Protein AF-A0A920TSE1-F1 (afdb_monomer_lite)

Secondary structure (DSSP, 8-state):
-------------STT-----HHHHHHHHHHTT-SS-------SSSS---------HHIIIIIHHHHT-S-SS-----

Sequence (78 aa):
MIAEHNTISCETDGDSHIIDLTANVQETVADSGVNTGQAALLVHGSTAALSTLEFEPGLVKHDIPQCDGASSTSRCLL

Radius of gyration: 14.61 Å; chains: 1; bounding box: 32×19×42 Å

Foldseek 3Di:
DDDDDDDDDDDDPFLLQEDDCPVVVVVVVVVSVDPDDDDDDDDPDQQEEDDDDPPDCCCRPPVVSVVVDPDPDRRYYD

pLDDT: mean 83.8, std 15.92, range [38.75, 95.94]

Structure (mmCIF, N/CA/C/O backbone):
data_AF-A0A920TSE1-F1
#
_entry.id   AF-A0A920TSE1-F1
#
loop_
_atom_site.group_PDB
_atom_site.id
_atom_site.type_symbol
_atom_site.label_atom_id
_atom_site.label_alt_id
_atom_site.label_comp_id
_atom_site.label_asym_id
_atom_site.label_entity_id
_atom_site.label_seq_id
_atom_site.pdbx_PDB_ins_code
_atom_site.Cartn_x
_atom_site.Cartn_y
_atom_site.Cartn_z
_atom_site.occupancy
_atom_site.B_iso_or_equiv
_atom_site.auth_seq_id
_atom_site.auth_comp_id
_atom_site.auth_asym_id
_atom_site.auth_atom_id
_atom_site.pdbx_PDB_model_num
ATOM 1 N N . MET A 1 1 ? -8.331 4.525 23.798 1.00 74.44 1 MET A N 1
ATOM 2 C CA . MET A 1 1 ? -7.564 4.950 22.612 1.00 74.44 1 MET A CA 1
ATOM 3 C C . MET A 1 1 ? -6.645 3.796 22.281 1.00 74.44 1 MET A C 1
ATOM 5 O O . MET A 1 1 ? -5.806 3.478 23.111 1.00 74.44 1 MET A O 1
ATOM 9 N N . ILE A 1 2 ? -6.915 3.095 21.184 1.00 86.50 2 ILE A N 1
ATOM 10 C CA . ILE A 1 2 ? -6.115 1.952 20.732 1.00 86.50 2 ILE A CA 1
ATOM 11 C C . ILE A 1 2 ? -5.192 2.483 19.635 1.00 86.50 2 ILE A C 1
ATOM 13 O O . ILE A 1 2 ? -5.640 3.272 18.803 1.00 86.50 2 ILE A O 1
ATOM 17 N N . ALA A 1 3 ? -3.919 2.106 19.682 1.00 91.25 3 ALA A N 1
ATOM 18 C CA . ALA A 1 3 ? -2.942 2.400 18.647 1.00 91.25 3 ALA A CA 1
ATOM 19 C C . ALA A 1 3 ? -2.262 1.081 18.278 1.00 91.25 3 ALA A C 1
ATOM 21 O O . ALA A 1 3 ? -1.605 0.473 19.119 1.00 91.25 3 ALA A O 1
ATOM 22 N N . GLU A 1 4 ? -2.468 0.654 17.039 1.00 92.06 4 GLU A N 1
ATOM 23 C CA . GLU A 1 4 ? -1.903 -0.561 16.454 1.00 92.06 4 GLU A CA 1
ATOM 24 C C . GLU A 1 4 ? -0.840 -0.151 15.430 1.00 92.06 4 GLU A C 1
ATOM 26 O O . GLU A 1 4 ? -0.989 0.866 14.745 1.00 92.06 4 GLU A O 1
ATOM 31 N N . HIS A 1 5 ? 0.232 -0.932 15.318 1.00 94.62 5 HIS A N 1
ATOM 32 C CA . HIS A 1 5 ? 1.270 -0.716 14.316 1.00 94.62 5 HIS A CA 1
ATOM 33 C C . HIS A 1 5 ? 1.619 -2.036 13.641 1.00 94.62 5 HIS A C 1
ATOM 35 O O . HIS A 1 5 ? 2.009 -2.991 14.306 1.00 94.62 5 HIS A O 1
ATOM 41 N N . ASN A 1 6 ? 1.524 -2.051 12.315 1.00 94.81 6 ASN A N 1
ATOM 42 C CA . ASN A 1 6 ? 1.846 -3.194 11.476 1.00 94.81 6 ASN A CA 1
ATOM 43 C C . ASN A 1 6 ? 2.786 -2.752 10.356 1.00 94.81 6 ASN A C 1
ATOM 45 O O . ASN A 1 6 ? 2.750 -1.605 9.912 1.00 94.81 6 ASN A O 1
ATOM 49 N N . THR A 1 7 ? 3.643 -3.667 9.909 1.00 95.94 7 THR A N 1
ATOM 50 C CA . THR A 1 7 ? 4.587 -3.430 8.813 1.00 95.94 7 THR A CA 1
ATOM 51 C C . THR A 1 7 ? 4.247 -4.351 7.653 1.00 95.94 7 THR A C 1
ATOM 53 O O . THR A 1 7 ? 4.220 -5.568 7.817 1.00 95.94 7 THR A O 1
ATOM 56 N N . ILE A 1 8 ? 4.035 -3.767 6.475 1.00 94.81 8 ILE A N 1
ATOM 57 C CA . ILE A 1 8 ? 3.854 -4.497 5.218 1.00 94.81 8 ILE A CA 1
ATOM 58 C C . ILE A 1 8 ? 5.190 -4.449 4.475 1.00 94.81 8 ILE A C 1
ATOM 60 O 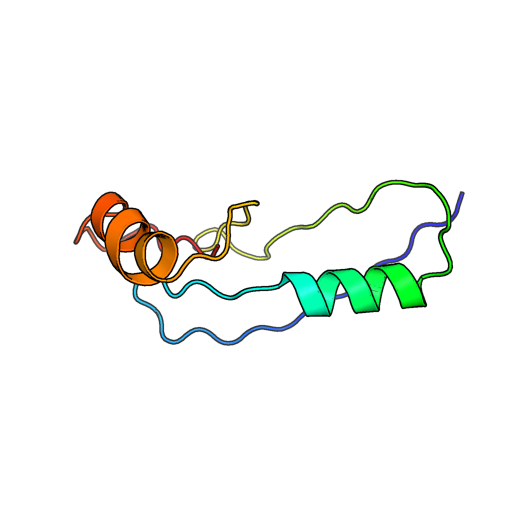O . ILE A 1 8 ? 5.738 -3.371 4.249 1.00 94.81 8 ILE A O 1
ATOM 64 N N . SER A 1 9 ? 5.736 -5.614 4.130 1.00 94.06 9 SER A N 1
ATOM 65 C CA . SER A 1 9 ? 6.983 -5.719 3.362 1.00 94.06 9 SER A CA 1
ATOM 66 C C . SER A 1 9 ? 6.661 -5.960 1.895 1.00 94.06 9 SER A C 1
ATOM 68 O O . SER A 1 9 ? 5.849 -6.828 1.587 1.00 94.06 9 SER A O 1
ATOM 70 N N . CYS A 1 10 ? 7.299 -5.200 1.007 1.00 90.88 10 CYS A N 1
ATOM 71 C CA . CYS A 1 10 ? 7.089 -5.282 -0.436 1.00 90.88 10 CYS A CA 1
ATOM 72 C C . CYS A 1 10 ? 8.440 -5.340 -1.144 1.00 90.88 10 CYS A C 1
ATOM 74 O O . CYS A 1 10 ? 9.386 -4.668 -0.730 1.00 90.88 10 CYS A O 1
ATOM 76 N N . GLU A 1 11 ? 8.513 -6.106 -2.225 1.00 90.81 11 GLU A N 1
ATOM 77 C CA . GLU A 1 11 ? 9.677 -6.155 -3.107 1.00 90.81 11 GLU A CA 1
ATOM 78 C C . GLU A 1 11 ? 9.320 -5.493 -4.436 1.00 90.81 11 GLU A C 1
ATOM 80 O O . GLU A 1 11 ? 8.218 -5.682 -4.950 1.00 90.81 11 GLU A O 1
ATOM 85 N N . THR A 1 12 ? 10.234 -4.688 -4.980 1.00 88.50 12 THR A N 1
ATOM 86 C CA . THR A 1 12 ? 10.027 -3.984 -6.249 1.00 88.50 12 THR A CA 1
ATOM 87 C C . THR A 1 12 ? 11.099 -4.371 -7.255 1.00 88.50 12 THR A C 1
ATOM 89 O O . THR A 1 12 ? 12.255 -4.579 -6.888 1.00 88.50 12 THR A O 1
ATOM 92 N N . ASP A 1 13 ? 10.731 -4.393 -8.535 1.00 86.00 13 ASP A N 1
ATOM 93 C CA . ASP A 1 13 ? 11.676 -4.628 -9.629 1.00 86.00 13 ASP A CA 1
ATOM 94 C C . ASP A 1 13 ? 12.439 -3.350 -10.045 1.00 86.00 13 ASP A C 1
ATOM 96 O O . ASP A 1 13 ? 13.285 -3.385 -10.936 1.00 86.00 13 ASP A O 1
ATOM 100 N N . GLY A 1 14 ? 12.186 -2.209 -9.390 1.00 82.12 14 GLY A N 1
ATOM 101 C CA . GLY A 1 14 ? 12.724 -0.902 -9.779 1.00 82.12 14 GLY A CA 1
ATOM 102 C C . GLY A 1 14 ? 11.846 -0.157 -10.793 1.00 82.12 14 GLY A C 1
ATOM 103 O O . GLY A 1 14 ? 10.654 -0.408 -10.872 1.00 82.12 14 GLY A O 1
ATOM 104 N N . ASP A 1 15 ? 12.421 0.825 -11.499 1.00 79.44 15 ASP A N 1
ATOM 105 C CA . ASP A 1 15 ? 11.820 1.534 -12.650 1.00 79.44 15 ASP A CA 1
ATOM 106 C C . ASP A 1 15 ? 10.349 1.982 -12.507 1.00 79.44 15 ASP A C 1
ATOM 108 O O . ASP A 1 15 ? 9.519 1.723 -13.375 1.00 79.44 15 ASP A O 1
ATOM 112 N N . SER A 1 16 ? 10.032 2.675 -11.406 1.00 80.50 16 SER A N 1
ATOM 113 C CA . SER A 1 16 ? 8.667 3.123 -11.069 1.00 80.50 16 SER A CA 1
ATOM 114 C C . SER A 1 16 ? 7.646 1.974 -11.036 1.00 80.50 16 SER A C 1
ATOM 116 O O . SER A 1 16 ? 6.507 2.126 -11.469 1.00 80.50 16 SER A O 1
ATOM 118 N N . HIS A 1 17 ? 8.049 0.806 -10.521 1.00 87.06 17 HIS A N 1
ATOM 119 C CA . HIS A 1 17 ? 7.133 -0.295 -10.242 1.00 87.06 17 HIS A CA 1
ATOM 120 C C . HIS A 1 17 ? 6.094 0.117 -9.192 1.00 87.06 17 HIS A C 1
ATOM 122 O O . HIS A 1 17 ? 6.437 0.520 -8.079 1.00 87.06 17 HIS A O 1
ATOM 128 N N . ILE A 1 18 ? 4.826 -0.018 -9.570 1.00 89.38 18 ILE A N 1
ATOM 129 C CA . ILE A 1 18 ? 3.653 0.314 -8.762 1.00 89.38 18 ILE A CA 1
ATOM 130 C C . ILE A 1 18 ? 3.077 -0.983 -8.201 1.00 89.38 18 ILE A C 1
ATOM 132 O O . ILE A 1 18 ? 2.876 -1.944 -8.948 1.00 89.38 18 ILE A O 1
ATOM 136 N N . ILE A 1 19 ? 2.793 -1.004 -6.901 1.00 91.25 19 ILE A N 1
ATOM 137 C CA . ILE A 1 19 ? 2.301 -2.184 -6.190 1.00 91.25 19 ILE A CA 1
ATOM 138 C C . ILE A 1 19 ? 0.972 -1.838 -5.531 1.00 91.25 19 ILE A C 1
ATOM 140 O O . ILE A 1 19 ? 0.891 -0.949 -4.692 1.00 91.25 19 ILE A O 1
ATOM 144 N N . ASP A 1 20 ? -0.078 -2.589 -5.859 1.00 92.88 20 ASP A N 1
ATOM 145 C CA . ASP A 1 20 ? -1.366 -2.422 -5.190 1.00 92.88 20 ASP A CA 1
ATOM 146 C C . ASP A 1 20 ? -1.317 -2.962 -3.751 1.00 92.88 20 ASP A C 1
ATOM 148 O O . ASP A 1 20 ? -1.337 -4.172 -3.524 1.00 92.88 20 ASP A O 1
ATOM 152 N N . LEU A 1 21 ? -1.286 -2.057 -2.770 1.00 94.12 21 LEU A N 1
ATOM 153 C CA . LEU A 1 21 ? -1.322 -2.392 -1.341 1.00 94.12 21 LEU A CA 1
ATOM 154 C C . LEU A 1 21 ? -2.743 -2.508 -0.774 1.00 94.12 21 LEU A C 1
ATOM 156 O O . LEU A 1 21 ? -2.904 -2.772 0.420 1.00 94.12 21 LEU A O 1
ATOM 160 N N . THR A 1 22 ? -3.784 -2.315 -1.589 1.00 93.94 22 THR A N 1
ATOM 161 C CA . THR A 1 22 ? -5.175 -2.216 -1.123 1.00 93.94 22 THR A CA 1
ATOM 162 C C . THR A 1 22 ? -5.597 -3.439 -0.313 1.00 93.94 22 THR A C 1
ATOM 164 O O . THR A 1 22 ? -6.134 -3.290 0.786 1.00 93.94 22 THR A O 1
ATOM 167 N N . ALA A 1 23 ? -5.318 -4.646 -0.811 1.00 95.00 23 ALA A N 1
ATOM 168 C CA . ALA A 1 23 ? -5.685 -5.886 -0.128 1.00 95.00 23 ALA A CA 1
ATOM 169 C C . ALA A 1 23 ? -4.944 -6.051 1.210 1.00 9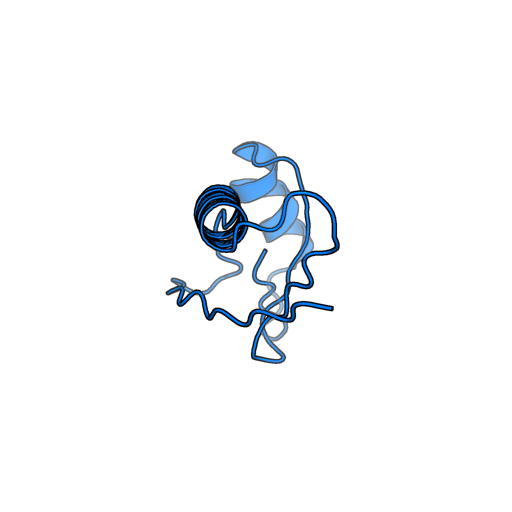5.00 23 ALA A C 1
ATOM 171 O O . ALA A 1 23 ? -5.572 -6.338 2.228 1.00 95.00 23 ALA A O 1
ATOM 172 N N . ASN A 1 24 ? -3.632 -5.793 1.236 1.00 95.12 24 ASN A N 1
ATOM 173 C CA . ASN A 1 24 ? -2.820 -5.906 2.451 1.00 95.12 24 ASN A CA 1
ATOM 174 C C . ASN A 1 24 ? -3.264 -4.914 3.535 1.00 95.12 24 ASN A C 1
ATOM 176 O O . ASN A 1 24 ? -3.311 -5.248 4.720 1.00 95.12 24 ASN A O 1
ATOM 180 N N . VAL A 1 25 ? -3.609 -3.689 3.136 1.00 94.81 25 VAL A N 1
ATOM 181 C CA . VAL A 1 25 ? -4.098 -2.655 4.054 1.00 94.81 25 VAL A CA 1
ATOM 182 C C . VAL A 1 25 ? -5.485 -3.017 4.582 1.00 94.81 25 VAL A C 1
ATOM 184 O O . VAL A 1 25 ? -5.726 -2.872 5.778 1.00 94.81 25 VAL A O 1
ATOM 187 N N . GLN A 1 26 ? -6.385 -3.518 3.729 1.00 95.19 26 GLN A N 1
ATOM 188 C CA . GLN A 1 26 ? -7.717 -3.964 4.151 1.00 95.19 26 GLN A CA 1
ATOM 189 C C . GLN A 1 26 ? -7.646 -5.102 5.171 1.00 95.19 26 GLN A C 1
ATOM 191 O O . GLN A 1 26 ? -8.330 -5.033 6.190 1.00 95.19 26 GLN A O 1
ATOM 196 N N . GLU A 1 27 ? -6.797 -6.102 4.929 1.00 95.69 27 GLU A N 1
ATOM 197 C CA . GLU A 1 27 ? -6.557 -7.209 5.861 1.00 95.69 27 GLU A CA 1
ATOM 198 C C . GLU A 1 27 ? -6.024 -6.689 7.204 1.00 95.69 27 GLU A C 1
ATOM 200 O O . GLU A 1 27 ? -6.618 -6.935 8.250 1.00 95.69 27 GLU A O 1
ATOM 205 N N . THR A 1 28 ? -4.994 -5.838 7.168 1.00 94.94 28 THR A N 1
ATOM 206 C CA . THR A 1 28 ? -4.398 -5.238 8.374 1.00 94.94 28 THR A CA 1
ATOM 207 C C . THR A 1 28 ? -5.415 -4.434 9.195 1.00 94.94 28 THR A C 1
ATOM 209 O O . THR A 1 28 ? -5.415 -4.477 10.428 1.00 94.94 28 THR A O 1
ATOM 212 N N . VAL A 1 29 ? -6.287 -3.668 8.531 1.00 94.75 29 VAL A N 1
ATOM 213 C CA . VAL A 1 29 ? -7.334 -2.887 9.204 1.00 94.75 29 VAL A CA 1
ATOM 214 C C . VAL A 1 29 ? -8.413 -3.804 9.780 1.00 94.75 29 VAL A C 1
ATOM 216 O O . VAL A 1 29 ? -8.845 -3.569 10.909 1.00 94.75 29 VAL A O 1
ATOM 219 N N . ALA A 1 30 ? -8.825 -4.849 9.060 1.00 94.44 30 ALA A N 1
ATOM 220 C CA . ALA A 1 30 ? -9.806 -5.816 9.549 1.00 94.44 30 ALA A CA 1
ATOM 221 C C . ALA A 1 30 ? -9.306 -6.544 10.809 1.00 94.44 30 ALA A C 1
ATOM 223 O O . ALA A 1 30 ? -10.038 -6.632 11.798 1.00 94.44 30 ALA A O 1
ATOM 224 N N . ASP A 1 31 ? -8.040 -6.963 10.811 1.00 95.00 31 ASP A N 1
ATOM 225 C CA . ASP A 1 31 ? -7.411 -7.678 11.925 1.00 95.00 31 ASP A CA 1
ATOM 226 C C . ASP A 1 31 ? -7.219 -6.805 13.173 1.00 95.00 31 ASP A C 1
ATOM 228 O O . ASP A 1 31 ? -7.211 -7.312 14.294 1.00 95.00 31 ASP A O 1
ATOM 232 N N . SER A 1 32 ? -7.138 -5.479 13.010 1.00 93.50 32 SER A N 1
ATOM 233 C CA . SER A 1 32 ? -7.013 -4.542 14.136 1.00 93.50 32 SER A CA 1
ATOM 234 C C . SER A 1 32 ? -8.243 -4.508 15.059 1.00 93.50 32 SER A C 1
ATOM 236 O O . SER A 1 32 ? -8.174 -3.985 16.172 1.00 93.50 32 SER A O 1
ATOM 238 N N . GLY A 1 33 ? -9.403 -4.991 14.593 1.00 91.94 33 GLY A N 1
ATOM 239 C CA . GLY A 1 33 ? -10.673 -4.906 15.324 1.00 91.94 33 GLY A CA 1
ATOM 240 C C . GLY A 1 33 ? -11.203 -3.476 15.525 1.00 91.94 33 GLY A C 1
ATOM 241 O O . GLY A 1 33 ? -12.193 -3.274 16.237 1.00 91.94 33 GLY A O 1
ATOM 242 N N . VAL A 1 34 ? -10.576 -2.464 14.913 1.00 92.06 34 VAL A N 1
ATOM 243 C CA . VAL A 1 34 ? -10.989 -1.059 15.007 1.00 92.06 34 VAL A CA 1
ATOM 244 C C . VAL A 1 34 ? -12.167 -0.798 14.067 1.00 92.06 34 VAL A C 1
ATOM 246 O O . VAL A 1 34 ? -12.011 -0.701 12.856 1.00 92.06 34 VAL A O 1
ATOM 249 N N . ASN A 1 35 ? -13.362 -0.608 14.632 1.00 91.81 35 ASN A N 1
ATOM 250 C CA . ASN A 1 35 ? -14.567 -0.319 13.841 1.00 91.81 35 ASN A CA 1
ATOM 251 C C . ASN A 1 35 ? -14.659 1.145 13.362 1.00 91.81 35 ASN A C 1
ATOM 253 O O . ASN A 1 35 ? -15.360 1.463 12.405 1.00 91.81 35 ASN A O 1
ATOM 257 N N . THR A 1 36 ? -14.016 2.086 14.057 1.00 94.75 36 THR A N 1
ATOM 258 C CA . THR A 1 36 ? -14.028 3.512 13.690 1.00 94.75 36 THR A CA 1
ATOM 259 C C . THR A 1 36 ? -12.743 4.173 14.169 1.00 94.75 36 THR A C 1
ATOM 261 O O . THR A 1 36 ? -12.425 4.124 15.357 1.00 94.75 36 THR A O 1
ATOM 264 N N . GLY A 1 37 ? -12.008 4.797 13.250 1.00 93.31 37 GLY A N 1
ATOM 265 C CA . GLY A 1 37 ? -10.709 5.398 13.535 1.00 93.31 37 GLY A CA 1
ATOM 266 C C . GLY A 1 37 ? -10.049 5.971 12.285 1.00 93.31 37 GLY A C 1
ATOM 267 O O . GLY A 1 37 ? -10.724 6.301 11.312 1.00 93.31 37 GLY A O 1
ATOM 268 N N . GLN A 1 38 ? -8.724 6.093 12.328 1.00 94.38 38 GLN A N 1
ATOM 269 C CA . GLN A 1 38 ? -7.895 6.540 11.211 1.00 94.38 38 GLN A C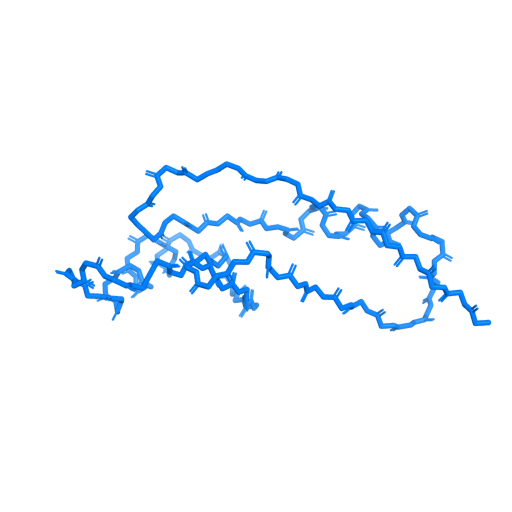A 1
ATOM 270 C C . GLN A 1 38 ? -6.764 5.536 10.993 1.00 94.38 38 GLN A C 1
ATOM 272 O O . GLN A 1 38 ? -6.153 5.083 11.959 1.00 94.38 38 GLN A O 1
ATOM 277 N N . ALA A 1 39 ? -6.475 5.225 9.731 1.00 94.19 39 ALA A N 1
ATOM 278 C CA . ALA A 1 39 ? -5.289 4.479 9.334 1.00 94.19 39 ALA A CA 1
ATOM 279 C C . ALA A 1 39 ? -4.267 5.464 8.756 1.00 94.19 39 ALA A C 1
ATOM 281 O O . ALA A 1 39 ? -4.584 6.225 7.842 1.00 94.19 39 ALA A O 1
ATOM 282 N N . ALA A 1 40 ? -3.056 5.462 9.307 1.00 95.06 40 ALA A N 1
ATOM 283 C CA . ALA A 1 40 ? -1.938 6.241 8.794 1.00 95.06 40 ALA A CA 1
ATOM 284 C C . ALA A 1 40 ? -0.928 5.279 8.174 1.00 95.06 40 ALA A C 1
ATOM 286 O O . ALA A 1 40 ? -0.395 4.411 8.862 1.00 95.06 40 ALA A O 1
ATOM 287 N N . LEU A 1 41 ? -0.688 5.431 6.877 1.00 94.88 41 LEU A N 1
ATOM 288 C CA . LEU A 1 41 ? 0.277 4.627 6.145 1.00 94.88 41 LEU A CA 1
ATOM 289 C C . LEU A 1 41 ? 1.512 5.485 5.880 1.00 94.88 41 LEU A C 1
ATOM 291 O O . LEU A 1 41 ? 1.399 6.644 5.478 1.00 94.88 41 LEU A O 1
ATOM 295 N N . LEU A 1 42 ? 2.688 4.916 6.131 1.00 94.00 42 LEU A N 1
ATOM 296 C CA . LEU A 1 42 ? 3.971 5.580 5.948 1.00 94.00 42 LEU A CA 1
ATOM 297 C C . LEU A 1 42 ? 4.899 4.649 5.181 1.00 94.00 42 LEU A C 1
ATOM 299 O O . LEU A 1 42 ? 5.009 3.470 5.513 1.00 94.00 42 LEU A O 1
ATOM 303 N N . VAL A 1 43 ? 5.589 5.195 4.183 1.00 92.44 43 VAL A N 1
ATOM 304 C CA . VAL A 1 43 ? 6.621 4.465 3.454 1.00 92.44 43 VAL A CA 1
ATOM 305 C C . VAL A 1 43 ? 7.985 4.712 4.092 1.00 92.44 43 VAL A C 1
ATOM 307 O O . VAL A 1 43 ? 8.355 5.845 4.405 1.00 92.44 43 VAL A O 1
ATOM 310 N N . HIS A 1 44 ? 8.739 3.641 4.323 1.00 89.88 44 HIS A N 1
ATOM 311 C CA . HIS A 1 44 ? 10.090 3.732 4.866 1.00 89.88 44 HIS A CA 1
ATOM 312 C C . HIS A 1 44 ? 11.092 3.964 3.728 1.00 89.88 44 HIS A C 1
ATOM 314 O O . HIS A 1 44 ? 11.495 3.026 3.048 1.00 89.88 44 HIS A O 1
ATOM 320 N N . GLY A 1 45 ? 11.509 5.215 3.528 1.00 86.25 45 GLY A N 1
ATOM 321 C CA . GLY A 1 45 ? 12.538 5.586 2.550 1.00 86.25 45 GLY A CA 1
ATOM 322 C C . GLY A 1 45 ? 12.221 6.888 1.817 1.00 86.25 45 GLY A C 1
ATOM 323 O O . GLY A 1 45 ? 11.090 7.355 1.826 1.00 86.25 45 GLY A O 1
ATOM 324 N N . SER A 1 46 ? 13.233 7.489 1.185 1.00 85.75 46 SER A N 1
ATOM 325 C CA . SER A 1 46 ? 13.084 8.734 0.409 1.00 85.75 46 SER A CA 1
ATOM 326 C C . SER A 1 46 ? 12.872 8.504 -1.091 1.00 85.75 46 SER A C 1
ATOM 328 O O . SER A 1 46 ? 12.653 9.451 -1.836 1.00 85.75 46 SER A O 1
ATOM 330 N N . THR A 1 47 ? 13.014 7.260 -1.547 1.00 86.31 47 THR A N 1
A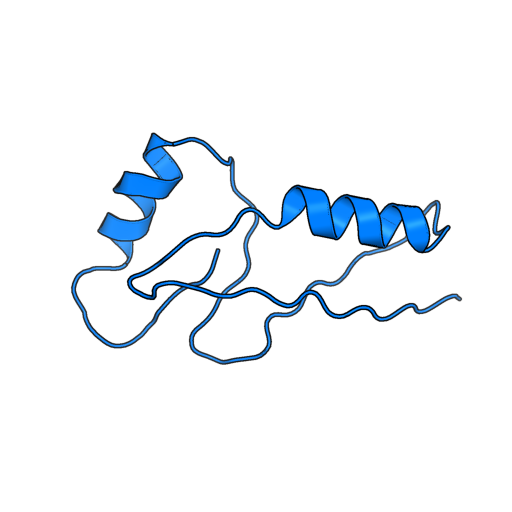TOM 331 C CA . THR A 1 47 ? 12.903 6.838 -2.953 1.00 86.31 47 THR A CA 1
ATOM 332 C C . THR A 1 47 ? 11.709 5.910 -3.129 1.00 86.31 47 THR A C 1
ATOM 334 O O . THR A 1 47 ? 11.815 4.862 -3.761 1.00 86.31 47 THR A O 1
ATOM 337 N N . ALA A 1 48 ? 10.628 6.239 -2.441 1.00 88.31 48 ALA A N 1
ATOM 338 C CA . ALA A 1 48 ? 9.366 5.542 -2.464 1.00 88.31 48 ALA A CA 1
ATOM 339 C C . ALA A 1 48 ? 8.299 6.579 -2.111 1.00 88.31 48 ALA A C 1
ATOM 341 O O . ALA A 1 48 ? 8.578 7.520 -1.363 1.00 88.31 48 ALA A O 1
ATOM 342 N N . ALA A 1 49 ? 7.097 6.426 -2.644 1.00 88.25 49 ALA A N 1
ATOM 343 C CA . ALA A 1 49 ? 5.971 7.260 -2.282 1.00 88.25 49 ALA A CA 1
ATOM 344 C C . ALA A 1 49 ? 4.815 6.344 -1.863 1.00 88.25 49 ALA A C 1
ATOM 346 O O . ALA A 1 49 ? 4.950 5.122 -1.803 1.00 88.25 49 ALA A O 1
ATOM 347 N N . LEU A 1 50 ? 3.708 6.956 -1.478 1.00 91.81 50 LEU A N 1
ATOM 348 C CA . LEU A 1 50 ? 2.451 6.271 -1.262 1.00 91.81 50 LEU A CA 1
ATOM 349 C C . LEU A 1 50 ? 1.365 7.243 -1.697 1.00 91.81 50 LEU A C 1
ATOM 351 O O . LEU A 1 50 ? 1.360 8.396 -1.261 1.00 91.81 50 LEU A O 1
ATOM 355 N N . SER A 1 51 ? 0.451 6.792 -2.542 1.00 91.19 51 SER A N 1
ATOM 356 C CA . SER A 1 51 ? -0.741 7.560 -2.882 1.00 91.19 51 SER A CA 1
ATOM 357 C C . SER A 1 51 ? -1.923 6.628 -3.031 1.00 91.19 51 SER A C 1
ATOM 359 O O . SER A 1 51 ? -1.798 5.410 -3.090 1.00 91.19 51 SER A O 1
ATOM 361 N N . THR A 1 52 ? -3.092 7.236 -3.117 1.00 91.44 52 THR A N 1
ATOM 362 C CA . THR A 1 52 ? -4.300 6.576 -3.573 1.00 91.44 52 THR A CA 1
ATOM 363 C C . THR A 1 52 ? -4.539 6.959 -5.030 1.00 91.44 52 THR A C 1
ATOM 365 O O . THR A 1 52 ? -4.383 8.119 -5.417 1.00 91.44 52 THR A O 1
ATOM 368 N N . LEU A 1 53 ? -4.887 5.975 -5.852 1.00 89.88 53 LEU A N 1
ATOM 369 C CA . LEU A 1 53 ? -5.305 6.149 -7.241 1.00 89.88 53 LEU A CA 1
ATOM 370 C C . LEU A 1 53 ? -6.211 4.984 -7.645 1.00 89.88 53 LEU A C 1
ATOM 372 O O . LEU A 1 53 ? -6.332 3.997 -6.921 1.00 89.88 53 LEU A O 1
ATOM 376 N N . GLU A 1 54 ? -6.851 5.100 -8.802 1.00 88.44 54 GLU A N 1
ATOM 377 C CA . GLU A 1 54 ? -7.543 3.971 -9.413 1.00 88.44 54 GLU A CA 1
ATOM 378 C C . GLU A 1 54 ? -6.518 2.988 -9.988 1.00 88.44 54 GLU A C 1
ATOM 380 O O . GLU A 1 54 ? -5.660 3.378 -10.775 1.00 88.44 54 GLU A O 1
ATOM 385 N N . PHE A 1 55 ? -6.599 1.708 -9.622 1.00 85.31 55 PHE A N 1
ATOM 386 C CA . PHE A 1 55 ? -5.682 0.698 -10.150 1.00 85.31 55 PHE A CA 1
ATOM 387 C C . PHE A 1 55 ? -6.136 0.211 -11.537 1.00 85.31 55 PHE A C 1
ATOM 389 O O . PHE A 1 55 ? -6.596 -0.917 -11.716 1.00 85.31 55 PHE A O 1
ATOM 396 N N . GLU A 1 56 ? -6.042 1.098 -12.528 1.00 89.88 56 GLU A N 1
ATOM 397 C CA . GLU A 1 56 ? -6.381 0.816 -13.923 1.00 89.88 56 GLU A CA 1
ATOM 398 C C . GLU A 1 56 ? -5.098 0.529 -14.734 1.00 89.88 56 GLU A C 1
ATOM 400 O O . GLU A 1 56 ? -4.103 1.248 -14.591 1.00 89.88 56 GLU A O 1
ATOM 405 N N . PRO A 1 57 ? -5.060 -0.531 -15.569 1.00 87.25 57 PRO A N 1
ATOM 406 C CA . PRO A 1 57 ? -3.838 -0.941 -16.258 1.00 87.25 57 PRO A CA 1
ATOM 407 C C . PRO A 1 57 ? -3.163 0.136 -17.115 1.00 87.25 57 PRO A C 1
ATOM 409 O O . PRO A 1 57 ? -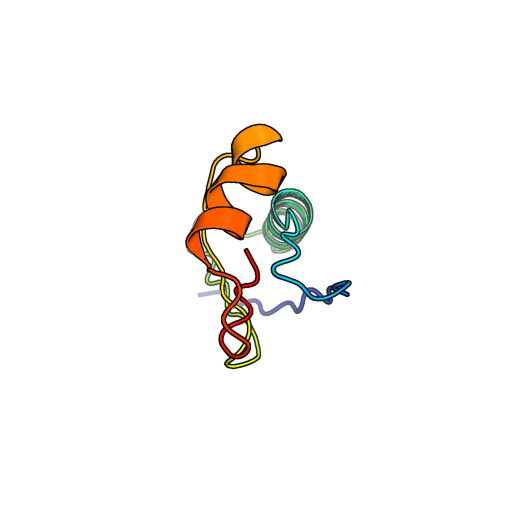1.937 0.126 -17.205 1.00 87.25 57 PRO A O 1
ATOM 412 N N . GLY A 1 58 ? -3.920 1.028 -17.756 1.00 88.50 58 GLY A N 1
ATOM 413 C CA . GLY A 1 58 ? -3.385 2.133 -18.547 1.00 88.50 58 GLY A CA 1
ATOM 414 C C . GLY A 1 58 ? -2.684 3.172 -17.677 1.00 88.50 58 GLY A C 1
ATOM 415 O O . GLY A 1 58 ? -1.528 3.511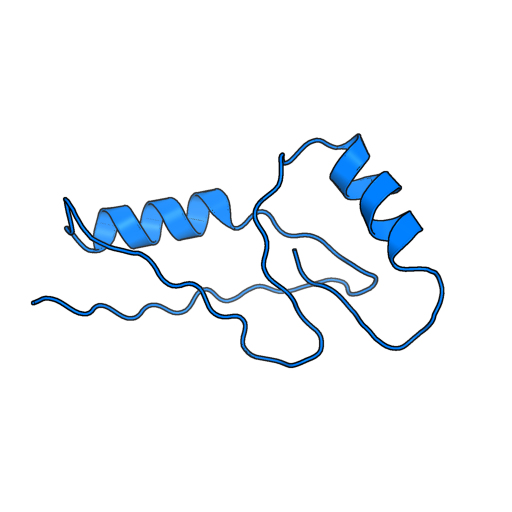 -17.944 1.00 88.50 58 GLY A O 1
ATOM 416 N N . LEU A 1 59 ? -3.327 3.578 -16.581 1.00 86.94 59 LEU A N 1
ATOM 417 C CA . LEU A 1 59 ? -2.753 4.526 -15.621 1.00 86.94 59 LEU A CA 1
ATOM 418 C C . LEU A 1 59 ? -1.446 3.989 -15.016 1.00 86.94 59 LEU A C 1
ATOM 420 O O . LEU A 1 59 ? -0.428 4.682 -14.990 1.00 86.94 59 LEU A O 1
ATOM 424 N N . VAL A 1 60 ? -1.460 2.725 -14.583 1.00 88.44 60 VAL A N 1
ATOM 425 C CA . VAL A 1 60 ? -0.339 2.082 -13.882 1.00 88.44 60 VAL A CA 1
ATOM 426 C C . VAL A 1 60 ? 0.833 1.763 -14.818 1.00 88.44 60 VAL A C 1
ATOM 428 O O . VAL A 1 60 ? 1.989 1.902 -14.428 1.00 88.44 60 VAL A O 1
ATOM 431 N N . LYS A 1 61 ? 0.571 1.326 -16.056 1.00 85.44 61 LYS A N 1
ATOM 432 C CA . LYS A 1 61 ? 1.635 0.870 -16.973 1.00 85.44 61 LYS A CA 1
ATOM 433 C C . LYS A 1 61 ? 2.152 1.950 -17.914 1.00 85.44 61 LYS A C 1
ATOM 435 O O . LYS A 1 61 ? 3.229 1.770 -18.485 1.00 85.44 61 LYS A O 1
ATOM 440 N N . HIS A 1 62 ? 1.393 3.021 -18.132 1.00 85.00 62 HIS A N 1
ATOM 441 C CA . HIS A 1 62 ? 1.718 4.025 -19.142 1.00 85.00 62 HIS A CA 1
ATOM 442 C C . HIS A 1 62 ? 1.769 5.427 -18.554 1.00 85.00 62 HIS A C 1
ATOM 444 O O . HIS A 1 62 ? 2.835 6.038 -18.573 1.00 85.00 62 HIS A O 1
ATOM 450 N N . ASP A 1 63 ? 0.665 5.917 -17.996 1.00 86.44 63 ASP A N 1
ATOM 451 C CA . ASP A 1 63 ? 0.541 7.338 -17.666 1.00 86.44 63 ASP A CA 1
ATOM 452 C C . ASP A 1 63 ? 1.478 7.758 -16.526 1.00 86.44 63 ASP A C 1
ATOM 454 O O . ASP A 1 63 ? 2.204 8.748 -16.655 1.00 86.44 63 ASP A O 1
ATOM 458 N N . ILE A 1 64 ? 1.510 6.990 -15.429 1.00 85.06 64 ILE A N 1
ATOM 459 C CA . ILE A 1 64 ? 2.387 7.292 -14.292 1.00 85.06 64 ILE A CA 1
ATOM 460 C C . ILE A 1 64 ? 3.870 7.096 -14.654 1.00 85.06 64 ILE A C 1
ATOM 462 O O . ILE A 1 64 ? 4.629 8.059 -14.506 1.00 85.06 64 ILE A O 1
ATOM 466 N N . PRO A 1 65 ? 4.310 5.940 -15.199 1.00 82.00 65 PRO A N 1
ATOM 467 C CA . PRO A 1 65 ? 5.718 5.762 -15.562 1.00 82.00 65 PRO A CA 1
ATOM 468 C C . PRO A 1 65 ? 6.215 6.776 -16.604 1.00 82.00 65 PRO A C 1
ATOM 470 O O . PRO A 1 65 ? 7.390 7.140 -16.610 1.00 82.00 65 PRO A O 1
ATOM 473 N N . GLN A 1 66 ? 5.337 7.263 -17.490 1.00 79.94 66 GLN A N 1
ATOM 474 C CA . GLN A 1 66 ? 5.687 8.290 -18.472 1.00 79.94 66 GLN A CA 1
ATOM 475 C C . GLN A 1 66 ? 5.869 9.679 -17.839 1.00 79.94 66 GLN A C 1
ATOM 477 O O . GLN A 1 66 ? 6.726 10.442 -18.295 1.00 79.94 66 GLN A O 1
ATOM 482 N N . CYS A 1 67 ? 5.093 10.016 -16.805 1.00 69.75 67 CYS A N 1
ATOM 483 C CA . CYS A 1 67 ? 5.195 11.297 -16.101 1.00 69.75 67 CYS A CA 1
ATOM 484 C C . CYS A 1 67 ? 6.460 11.411 -15.241 1.00 69.75 67 CYS A C 1
ATOM 486 O O . CYS A 1 67 ? 7.016 12.505 -15.140 1.00 69.75 67 CYS A O 1
ATOM 488 N N . ASP A 1 68 ? 6.942 10.301 -14.675 1.00 63.00 68 ASP A N 1
ATOM 489 C CA . ASP A 1 68 ? 8.153 10.285 -13.838 1.00 63.00 68 ASP A CA 1
ATOM 490 C C . ASP A 1 68 ? 9.436 10.612 -14.625 1.00 63.00 68 ASP A C 1
ATOM 492 O O . ASP A 1 68 ? 10.442 11.021 -14.042 1.00 63.00 68 ASP A O 1
ATOM 496 N N . GLY A 1 69 ? 9.389 10.524 -15.961 1.00 52.16 69 GLY A N 1
ATOM 497 C CA . GLY A 1 69 ? 10.490 10.870 -16.852 1.00 52.16 69 GLY A CA 1
ATOM 498 C C . GLY A 1 69 ? 11.679 9.912 -16.721 1.00 52.16 69 GLY A C 1
ATOM 499 O O . GLY A 1 69 ? 12.017 9.407 -15.657 1.00 52.16 69 GLY A O 1
ATOM 500 N N . ALA A 1 70 ? 12.393 9.672 -17.818 1.00 46.41 70 ALA A N 1
ATOM 501 C CA . ALA A 1 70 ? 13.616 8.861 -17.849 1.00 46.41 70 ALA A CA 1
ATOM 502 C C . ALA A 1 70 ? 14.821 9.550 -17.148 1.00 46.41 70 ALA A C 1
ATOM 504 O O . ALA A 1 70 ? 15.914 9.650 -17.702 1.00 46.41 70 ALA A O 1
ATOM 505 N N . SER A 1 71 ? 14.619 10.080 -15.940 1.00 40.88 71 SER A N 1
ATOM 506 C CA . SER A 1 71 ? 15.536 10.912 -15.165 1.00 40.88 71 SER A CA 1
ATOM 507 C C . SER A 1 71 ? 15.787 10.270 -13.790 1.00 40.88 71 SER A C 1
ATOM 509 O O . SER A 1 71 ? 15.237 10.682 -12.776 1.00 40.88 71 SER A O 1
ATOM 511 N N . SER A 1 72 ? 16.627 9.231 -13.804 1.00 43.50 72 SER A N 1
ATOM 512 C CA . SER A 1 72 ? 17.542 8.656 -12.790 1.00 43.50 72 SER A CA 1
ATOM 513 C C . SER A 1 72 ? 17.370 8.807 -11.253 1.00 43.50 72 SER A C 1
ATOM 515 O O . SER A 1 72 ? 18.124 8.119 -10.559 1.00 43.50 72 SER A O 1
ATOM 517 N N . THR A 1 73 ? 16.501 9.623 -10.643 1.00 41.53 73 THR A N 1
ATOM 518 C CA . THR A 1 73 ? 16.699 9.953 -9.207 1.00 41.53 73 THR A CA 1
ATOM 519 C C . THR A 1 73 ? 15.465 10.174 -8.330 1.00 41.53 73 THR A C 1
ATOM 521 O O . THR A 1 73 ? 15.612 10.623 -7.196 1.00 41.53 73 THR A O 1
ATOM 524 N N . SER A 1 74 ? 14.254 9.806 -8.740 1.00 40.84 74 SER A N 1
ATOM 525 C CA . SER A 1 74 ? 13.118 9.741 -7.803 1.00 40.84 74 SER A CA 1
ATOM 526 C C . SER A 1 74 ? 12.205 8.589 -8.184 1.00 40.84 74 SER A C 1
ATOM 528 O O . SER A 1 74 ? 11.353 8.716 -9.046 1.00 40.84 74 SER A O 1
ATOM 530 N N . ARG A 1 75 ? 12.465 7.421 -7.588 1.00 49.06 75 ARG A N 1
ATOM 531 C CA . ARG A 1 75 ? 11.660 6.216 -7.794 1.00 49.06 75 ARG A CA 1
ATOM 532 C C . ARG A 1 75 ? 10.429 6.359 -6.900 1.00 49.06 75 ARG A C 1
ATOM 534 O O . ARG A 1 75 ? 10.543 6.215 -5.693 1.00 49.06 75 ARG A O 1
ATOM 541 N N . CYS A 1 76 ? 9.290 6.755 -7.449 1.00 38.75 76 CYS A N 1
ATOM 542 C CA . CYS A 1 76 ? 8.033 6.729 -6.711 1.00 38.75 76 CYS A CA 1
ATOM 543 C C . CYS A 1 76 ? 7.550 5.278 -6.662 1.00 38.75 76 CYS A C 1
ATOM 545 O O . CYS A 1 76 ? 7.330 4.655 -7.693 1.00 38.75 76 CYS A O 1
ATOM 547 N N . LEU A 1 77 ? 7.416 4.740 -5.454 1.00 48.88 77 LEU A N 1
ATOM 548 C CA . LEU A 1 77 ? 6.460 3.665 -5.212 1.00 48.88 77 LEU A CA 1
ATOM 549 C C . LEU A 1 77 ? 5.090 4.329 -5.160 1.00 48.88 77 LEU A C 1
ATOM 551 O O . LEU A 1 77 ? 4.932 5.360 -4.515 1.00 48.88 77 LEU A O 1
ATOM 555 N N . LEU A 1 78 ? 4.134 3.774 -5.872 1.00 51.31 78 LEU A N 1
ATOM 556 C CA . LEU A 1 78 ? 2.723 3.968 -5.597 1.00 51.31 78 LEU A CA 1
ATOM 557 C C . LEU A 1 78 ? 2.181 2.623 -5.149 1.00 51.31 78 LEU A C 1
ATOM 559 O O . LEU A 1 78 ? 2.594 1.617 -5.778 1.00 51.31 78 LEU A O 1
#